Protein AF-A0A925W942-F1 (afdb_monomer)

Structure (mmCIF, N/CA/C/O backbone):
data_AF-A0A925W942-F1
#
_entry.id   AF-A0A925W942-F1
#
loop_
_atom_site.group_PDB
_atom_site.id
_atom_site.type_symbol
_atom_site.label_atom_id
_atom_site.label_alt_id
_atom_site.label_comp_id
_atom_site.label_asym_id
_atom_site.label_entity_id
_atom_site.label_seq_id
_atom_site.pdbx_PDB_ins_code
_atom_site.Cartn_x
_atom_site.Cartn_y
_atom_site.Cartn_z
_atom_site.occupancy
_atom_site.B_iso_or_equiv
_atom_site.auth_seq_id
_atom_site.auth_comp_id
_atom_site.auth_asym_id
_atom_site.auth_atom_id
_atom_site.pdbx_PDB_model_num
ATOM 1 N N . MET A 1 1 ? -7.029 -1.624 -5.001 1.00 60.72 1 MET A N 1
ATOM 2 C CA . MET A 1 1 ? -6.070 -1.244 -6.063 1.00 60.72 1 MET A CA 1
ATOM 3 C C . MET A 1 1 ? -6.303 -2.139 -7.277 1.00 60.72 1 MET A C 1
ATOM 5 O O . MET A 1 1 ? -5.519 -3.032 -7.543 1.00 60.72 1 MET A O 1
ATOM 9 N N . SER A 1 2 ? -7.440 -1.971 -7.959 1.00 70.56 2 SER A N 1
ATOM 10 C CA . SER A 1 2 ? -7.916 -2.921 -8.981 1.00 70.56 2 SER A CA 1
ATOM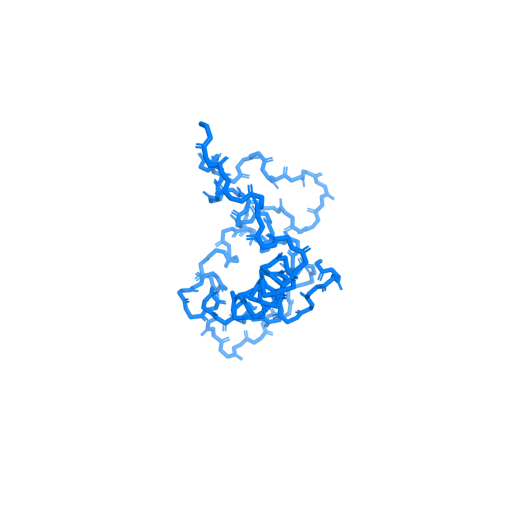 11 C C . SER A 1 2 ? -7.226 -2.786 -10.341 1.00 70.56 2 SER A C 1
ATOM 13 O O . SER A 1 2 ? -7.210 -3.743 -11.101 1.00 70.56 2 SER A O 1
ATOM 15 N N . TRP A 1 3 ? -6.649 -1.621 -10.649 1.00 81.69 3 TRP A N 1
ATOM 16 C CA . TRP A 1 3 ? -6.035 -1.343 -11.953 1.00 81.69 3 TRP A CA 1
ATOM 17 C C . TRP A 1 3 ? -4.583 -1.847 -12.080 1.00 81.69 3 TRP A C 1
ATOM 19 O O . TRP A 1 3 ? -4.084 -1.945 -13.195 1.00 81.69 3 TRP A O 1
ATOM 29 N N . GLN A 1 4 ? -3.918 -2.177 -10.962 1.00 86.81 4 GLN A N 1
ATOM 30 C CA . GLN A 1 4 ? -2.579 -2.794 -10.904 1.00 86.81 4 GLN A CA 1
ATOM 31 C C . GLN A 1 4 ? -2.527 -3.813 -9.753 1.00 86.81 4 GLN A C 1
ATOM 33 O O . GLN A 1 4 ? -2.122 -3.461 -8.642 1.00 86.81 4 GLN A O 1
ATOM 38 N N . PRO A 1 5 ? -2.972 -5.062 -9.970 1.00 87.62 5 PRO A N 1
ATOM 39 C CA . PRO A 1 5 ? -2.998 -6.084 -8.921 1.00 87.62 5 PRO A CA 1
ATOM 40 C C . PRO A 1 5 ? -1.591 -6.471 -8.439 1.00 87.62 5 PRO A C 1
ATOM 42 O O . PRO A 1 5 ? -1.400 -6.678 -7.241 1.00 87.62 5 PRO A O 1
ATOM 45 N N . GLU A 1 6 ? -0.603 -6.469 -9.341 1.00 91.12 6 GLU A N 1
ATOM 46 C CA . GLU A 1 6 ? 0.809 -6.764 -9.044 1.00 91.12 6 GLU A CA 1
ATOM 47 C C . GLU A 1 6 ? 1.395 -5.822 -7.984 1.00 91.12 6 GLU A C 1
ATOM 49 O O . GLU A 1 6 ? 2.161 -6.246 -7.122 1.00 91.12 6 GLU A O 1
ATOM 54 N N . PHE A 1 7 ? 0.971 -4.552 -7.982 1.00 91.50 7 PHE A N 1
ATOM 55 C CA . PHE A 1 7 ? 1.389 -3.587 -6.965 1.00 91.50 7 PHE A CA 1
ATOM 56 C C . PHE A 1 7 ? 0.984 -4.051 -5.561 1.00 91.50 7 PHE A C 1
ATOM 58 O O . PHE A 1 7 ? 1.791 -4.038 -4.639 1.00 91.50 7 PHE A O 1
ATOM 65 N N . ALA A 1 8 ? -0.271 -4.473 -5.388 1.00 89.12 8 ALA A N 1
ATOM 66 C CA . ALA A 1 8 ? -0.764 -4.913 -4.087 1.00 89.12 8 ALA A CA 1
ATOM 67 C C . ALA A 1 8 ? -0.186 -6.281 -3.685 1.00 89.12 8 ALA A C 1
ATOM 69 O O . ALA A 1 8 ? 0.052 -6.514 -2.501 1.00 89.12 8 ALA A O 1
ATOM 70 N N . ALA A 1 9 ? 0.055 -7.166 -4.657 1.00 90.56 9 ALA A N 1
ATOM 71 C CA . ALA A 1 9 ? 0.618 -8.496 -4.433 1.00 90.56 9 ALA A CA 1
ATOM 72 C C . ALA A 1 9 ? 2.083 -8.466 -3.960 1.00 90.56 9 ALA A C 1
ATOM 74 O O . ALA A 1 9 ? 2.507 -9.363 -3.233 1.00 90.56 9 ALA A O 1
ATOM 75 N N . ALA A 1 10 ? 2.838 -7.421 -4.313 1.00 93.94 10 ALA A N 1
ATOM 76 C CA . ALA A 1 10 ? 4.233 -7.247 -3.909 1.00 93.94 10 ALA A CA 1
ATOM 77 C C . ALA A 1 10 ? 4.434 -7.061 -2.390 1.00 93.94 10 ALA A C 1
ATOM 79 O O . ALA A 1 10 ? 5.533 -7.275 -1.876 1.00 93.94 10 ALA A O 1
ATOM 80 N N . PHE A 1 11 ? 3.389 -6.682 -1.648 1.00 92.50 11 PHE A N 1
ATOM 81 C CA . PHE A 1 11 ? 3.455 -6.514 -0.196 1.00 92.50 11 PHE A CA 1
ATOM 82 C C . PHE A 1 11 ? 3.260 -7.853 0.517 1.00 92.50 11 PHE A C 1
ATOM 84 O O . PHE A 1 11 ? 2.171 -8.193 0.982 1.00 92.50 11 PHE A O 1
ATOM 91 N N . THR A 1 12 ? 4.345 -8.615 0.616 1.00 92.00 12 THR A N 1
ATOM 92 C CA . THR A 1 12 ? 4.391 -9.909 1.308 1.00 92.00 12 THR A CA 1
ATOM 93 C C . THR A 1 12 ? 4.858 -9.758 2.761 1.00 92.00 12 THR A C 1
ATOM 95 O O . THR A 1 12 ? 5.710 -8.904 3.030 1.00 92.00 12 THR A O 1
ATOM 98 N N . PRO A 1 13 ? 4.375 -10.597 3.699 1.00 89.94 13 PRO A N 1
ATOM 99 C CA . PRO A 1 13 ? 4.829 -10.555 5.086 1.00 89.94 13 PRO A CA 1
ATOM 100 C C . PRO A 1 13 ? 6.322 -10.889 5.198 1.00 89.94 13 PRO A C 1
ATOM 102 O O . PRO A 1 13 ? 6.832 -11.759 4.496 1.00 89.94 13 PRO A O 1
ATOM 105 N N . ALA A 1 14 ? 7.020 -10.226 6.122 1.00 86.62 14 ALA A N 1
ATOM 106 C CA . ALA A 1 14 ? 8.439 -10.465 6.395 1.00 86.62 14 ALA A CA 1
ATOM 107 C C . ALA A 1 14 ? 8.723 -11.855 6.996 1.00 86.62 14 ALA A C 1
ATOM 109 O O . ALA A 1 14 ? 9.836 -12.362 6.881 1.00 86.62 14 ALA A O 1
ATOM 110 N N . SER A 1 15 ? 7.727 -12.476 7.634 1.00 81.19 15 SER A N 1
ATOM 111 C CA . SER A 1 15 ? 7.833 -13.838 8.160 1.00 81.19 15 SER A CA 1
ATOM 112 C C . SER A 1 15 ? 7.054 -14.820 7.289 1.00 81.19 15 SER A C 1
ATOM 114 O O . SER A 1 15 ? 5.959 -14.510 6.823 1.00 81.19 15 SER A O 1
ATOM 116 N N . SER A 1 16 ? 7.571 -16.042 7.147 1.00 65.00 16 SER A N 1
ATOM 117 C CA . SER A 1 16 ? 6.904 -17.130 6.415 1.00 65.00 16 SER A CA 1
ATOM 118 C C . SER A 1 16 ? 5.592 -17.594 7.065 1.00 65.00 16 SER A C 1
ATOM 120 O O . SER A 1 16 ? 4.882 -18.430 6.506 1.00 65.00 16 SER A O 1
ATOM 122 N N . ARG A 1 17 ? 5.247 -17.081 8.257 1.00 62.22 17 ARG A N 1
ATOM 123 C CA . ARG A 1 17 ? 3.960 -17.345 8.898 1.00 62.22 17 ARG A CA 1
ATOM 124 C C . ARG A 1 17 ? 2.918 -16.424 8.278 1.00 62.22 17 ARG A C 1
ATOM 126 O O . ARG A 1 17 ? 2.746 -15.280 8.689 1.00 62.22 17 ARG A O 1
ATOM 133 N N . GLN A 1 18 ? 2.209 -16.952 7.287 1.00 55.84 18 GLN A N 1
ATOM 134 C CA . GLN A 1 18 ? 1.142 -16.239 6.601 1.00 55.84 18 GLN A CA 1
ATOM 135 C C . GLN A 1 18 ? -0.049 -16.010 7.548 1.00 55.84 18 GLN A C 1
ATOM 137 O O . GLN A 1 18 ? -0.977 -16.813 7.616 1.00 55.84 18 GLN A O 1
ATOM 142 N N . ALA A 1 19 ? -0.055 -14.901 8.282 1.00 60.62 19 ALA A N 1
ATOM 143 C CA . ALA A 1 19 ? -1.291 -14.374 8.842 1.00 60.62 19 ALA A CA 1
ATOM 144 C C . ALA A 1 19 ? -2.033 -13.676 7.695 1.00 60.62 19 ALA A C 1
ATOM 146 O O . ALA A 1 19 ? -1.680 -12.557 7.319 1.00 60.62 19 ALA A O 1
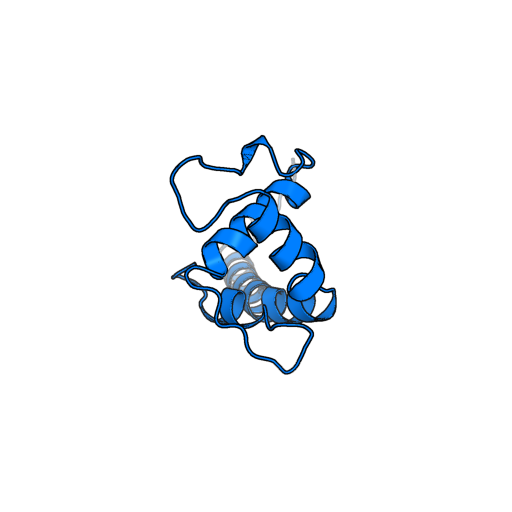ATOM 147 N N . ARG A 1 20 ? -3.009 -14.356 7.073 1.00 66.62 20 ARG A N 1
ATOM 148 C CA . ARG A 1 20 ? -3.868 -13.711 6.068 1.00 66.62 20 ARG A CA 1
ATOM 149 C C . ARG A 1 20 ? -4.616 -12.579 6.763 1.00 66.62 20 ARG A C 1
ATOM 151 O O . ARG A 1 20 ? -5.387 -12.810 7.687 1.00 66.62 20 ARG A O 1
ATOM 158 N N . LEU A 1 21 ? -4.309 -11.362 6.346 1.00 76.88 21 LEU A N 1
ATOM 159 C CA . LEU A 1 21 ? -4.862 -10.141 6.897 1.00 76.88 21 LEU A CA 1
ATOM 160 C C . LEU A 1 21 ? -5.902 -9.650 5.884 1.00 76.88 21 LEU A C 1
ATOM 162 O O . LEU A 1 21 ? -5.539 -9.120 4.833 1.00 76.88 21 LEU A O 1
ATOM 166 N N . ASP A 1 22 ? -7.182 -9.919 6.152 1.00 82.88 22 ASP A N 1
ATOM 167 C CA . ASP A 1 22 ? -8.295 -9.527 5.271 1.00 82.88 22 ASP A CA 1
ATOM 168 C C . ASP A 1 22 ? -8.229 -8.034 4.993 1.00 82.88 22 ASP A C 1
ATOM 170 O O . ASP A 1 22 ? -7.985 -7.291 5.927 1.00 82.88 22 ASP A O 1
ATOM 174 N N . ASP A 1 23 ? -8.439 -7.566 3.762 1.00 85.69 23 ASP A N 1
ATOM 175 C CA . ASP A 1 23 ? -8.278 -6.156 3.354 1.00 85.69 23 ASP A CA 1
ATOM 176 C C . ASP A 1 23 ? -6.847 -5.585 3.481 1.00 85.69 23 ASP A C 1
ATOM 178 O O . ASP A 1 23 ? -6.668 -4.380 3.683 1.00 85.69 23 ASP A O 1
ATOM 182 N N . LEU A 1 24 ? -5.801 -6.415 3.364 1.00 88.50 24 LEU A N 1
ATOM 183 C CA . LEU A 1 24 ? -4.395 -5.971 3.421 1.00 88.50 24 LEU A CA 1
ATOM 184 C C . LEU A 1 24 ? -4.117 -4.740 2.542 1.00 88.50 24 LEU A C 1
ATOM 186 O O . LEU A 1 24 ? -3.497 -3.783 3.002 1.00 88.50 24 LEU A O 1
ATOM 190 N N . ALA A 1 25 ? -4.627 -4.726 1.307 1.00 89.31 25 ALA A N 1
ATOM 191 C CA . ALA A 1 25 ? -4.423 -3.622 0.369 1.00 89.31 25 ALA A CA 1
ATOM 192 C C . ALA A 1 25 ? -4.956 -2.272 0.893 1.00 89.31 25 ALA A C 1
ATOM 194 O O . ALA A 1 25 ? -4.380 -1.229 0.589 1.00 89.31 25 ALA A O 1
ATOM 195 N N . VAL A 1 26 ? -6.025 -2.276 1.700 1.00 90.25 26 VAL A N 1
ATOM 196 C CA . VAL A 1 26 ? -6.577 -1.059 2.319 1.00 90.25 26 VAL A CA 1
ATOM 197 C C . VAL A 1 26 ? -5.625 -0.534 3.392 1.00 90.25 26 VAL A C 1
ATOM 199 O O . VAL A 1 26 ? -5.329 0.657 3.428 1.00 90.25 26 VAL A O 1
ATOM 202 N N . SER A 1 27 ? -5.090 -1.420 4.233 1.00 91.69 27 SER A N 1
ATOM 203 C CA . SER A 1 27 ? -4.132 -1.046 5.280 1.00 91.69 27 SER A CA 1
ATOM 204 C C . SER A 1 27 ? -2.787 -0.592 4.713 1.00 91.69 27 SER A C 1
ATOM 206 O O . SER A 1 27 ? -2.216 0.372 5.214 1.00 91.69 27 SER A O 1
ATOM 208 N N . VAL A 1 28 ? -2.305 -1.244 3.649 1.00 92.75 28 VAL A N 1
ATOM 209 C CA . VAL A 1 28 ? -1.109 -0.823 2.900 1.00 92.75 28 VAL A CA 1
ATOM 210 C C . VAL A 1 28 ? -1.324 0.567 2.307 1.00 92.75 28 VAL A C 1
ATOM 212 O O . VAL A 1 28 ? -0.494 1.452 2.498 1.00 92.75 28 VAL A O 1
ATOM 215 N N . GLY A 1 29 ? -2.467 0.796 1.652 1.00 92.00 29 GLY A N 1
ATOM 216 C CA . GLY A 1 29 ? -2.822 2.108 1.114 1.00 92.00 29 GLY A CA 1
ATOM 217 C C . GLY A 1 29 ? -2.861 3.196 2.190 1.00 92.00 29 GLY A C 1
ATOM 218 O O . GLY A 1 29 ? -2.305 4.275 1.988 1.00 92.00 29 GLY A O 1
ATOM 219 N N . ALA A 1 30 ? -3.460 2.909 3.349 1.00 93.12 30 ALA A N 1
ATOM 220 C CA . ALA A 1 30 ? -3.509 3.836 4.479 1.00 93.12 30 ALA A CA 1
ATOM 221 C C . ALA A 1 30 ? -2.107 4.183 5.010 1.00 93.12 30 ALA A C 1
ATOM 223 O O . ALA A 1 30 ? -1.805 5.359 5.212 1.00 93.12 30 ALA A O 1
ATOM 224 N N . ALA A 1 31 ? -1.236 3.182 5.179 1.00 93.94 31 ALA A N 1
ATOM 225 C CA . ALA A 1 31 ? 0.138 3.380 5.636 1.00 93.94 31 ALA A CA 1
ATOM 226 C C . ALA A 1 31 ? 0.958 4.223 4.641 1.00 93.94 31 ALA A C 1
ATOM 228 O O . ALA A 1 31 ? 1.540 5.237 5.023 1.00 93.94 31 ALA A O 1
ATOM 229 N N . ILE A 1 32 ? 0.933 3.871 3.349 1.00 93.88 32 ILE A N 1
ATOM 230 C CA . ILE A 1 32 ? 1.636 4.624 2.297 1.00 93.88 32 ILE A CA 1
ATOM 231 C C . ILE A 1 32 ? 1.105 6.061 2.204 1.00 93.88 32 ILE A C 1
ATOM 233 O O . ILE A 1 32 ? 1.890 6.995 2.067 1.00 93.88 32 ILE A O 1
ATOM 237 N N . THR A 1 33 ? -0.211 6.262 2.323 1.00 93.81 33 THR A N 1
ATOM 238 C CA . THR A 1 33 ? -0.820 7.604 2.300 1.00 93.81 33 THR A CA 1
ATOM 239 C C . THR A 1 33 ? -0.337 8.455 3.470 1.00 93.81 33 THR A C 1
ATOM 241 O O . THR A 1 33 ? 0.012 9.620 3.276 1.00 93.81 33 THR A O 1
ATOM 244 N N . ALA A 1 34 ? -0.286 7.880 4.674 1.00 94.69 34 ALA A N 1
ATOM 245 C CA . ALA A 1 34 ? 0.213 8.568 5.858 1.00 94.69 34 ALA A CA 1
ATOM 246 C C . ALA A 1 34 ? 1.680 8.992 5.704 1.00 94.69 34 ALA A C 1
ATOM 248 O O . ALA A 1 34 ? 2.012 10.143 5.999 1.00 94.69 34 ALA A O 1
ATOM 249 N N . HIS A 1 35 ? 2.527 8.093 5.193 1.00 93.12 35 HIS A N 1
ATOM 250 C CA . HIS A 1 35 ? 3.945 8.361 4.933 1.00 93.12 35 HIS A CA 1
ATOM 251 C C . HIS A 1 35 ? 4.142 9.421 3.856 1.00 93.12 35 HIS A C 1
ATOM 253 O O . HIS A 1 35 ? 4.827 10.411 4.085 1.00 93.12 35 HIS A O 1
ATOM 259 N N . ALA A 1 36 ? 3.476 9.277 2.709 1.00 93.12 36 ALA A N 1
ATOM 260 C CA . ALA A 1 36 ? 3.593 10.214 1.594 1.00 93.12 36 ALA A CA 1
ATOM 261 C C . ALA A 1 36 ? 3.120 11.634 1.949 1.00 93.12 36 ALA A C 1
ATOM 263 O O . ALA A 1 36 ? 3.568 12.610 1.350 1.00 93.12 36 ALA A O 1
ATOM 264 N N . ARG A 1 37 ? 2.196 11.760 2.911 1.00 94.50 37 ARG A N 1
ATOM 265 C CA . ARG A 1 37 ? 1.652 13.047 3.361 1.00 94.50 37 ARG A CA 1
ATOM 266 C C . ARG A 1 37 ? 2.307 13.589 4.633 1.00 94.50 37 ARG A C 1
ATOM 268 O O . ARG A 1 37 ? 2.034 14.734 4.971 1.00 94.50 37 ARG A O 1
ATOM 275 N N . ASN A 1 38 ? 3.172 12.829 5.308 1.00 94.94 38 ASN A N 1
ATOM 276 C CA . ASN A 1 38 ? 3.805 13.201 6.583 1.00 94.94 38 ASN A CA 1
ATOM 277 C C . ASN A 1 38 ? 2.805 13.546 7.706 1.00 94.94 38 ASN A C 1
ATOM 279 O O . ASN A 1 38 ? 3.050 14.431 8.521 1.00 94.94 38 ASN A O 1
ATOM 283 N N . VAL A 1 39 ? 1.659 12.862 7.752 1.00 93.00 39 VAL A N 1
ATOM 284 C CA . VAL A 1 39 ? 0.551 13.199 8.673 1.00 93.00 39 VAL A CA 1
ATOM 285 C C . VAL A 1 39 ? 0.402 12.237 9.860 1.00 93.00 39 VAL A C 1
ATOM 287 O O . VAL A 1 39 ? -0.481 12.408 10.702 1.00 93.00 39 VAL A O 1
ATOM 290 N N . GLY A 1 40 ? 1.246 11.205 9.934 1.00 92.19 40 GLY A N 1
ATOM 291 C CA . GLY A 1 40 ? 1.079 10.100 10.881 1.00 92.19 40 GLY A CA 1
ATOM 292 C C . GLY A 1 40 ? -0.191 9.276 10.612 1.00 92.19 40 GLY A C 1
ATOM 293 O O . GLY A 1 40 ? -0.870 9.458 9.605 1.00 92.19 40 GLY A O 1
ATOM 294 N N . PHE A 1 41 ? -0.526 8.337 11.505 1.00 92.25 41 PHE A N 1
ATOM 295 C CA . PHE A 1 41 ? -1.651 7.412 11.273 1.00 92.25 41 PHE A CA 1
ATOM 296 C C . PHE A 1 41 ? -3.016 7.934 11.730 1.00 92.25 41 PHE A C 1
ATOM 298 O O . PHE A 1 41 ? -4.033 7.454 11.244 1.00 92.25 41 PHE A O 1
ATOM 305 N N . THR A 1 42 ? -3.067 8.9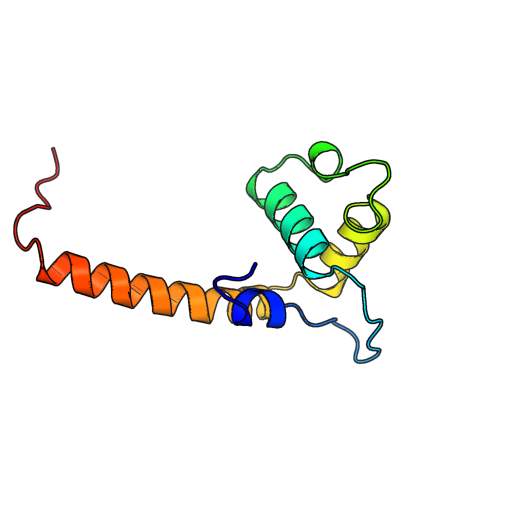27 12.623 1.00 92.50 42 THR A N 1
ATOM 306 C CA . THR A 1 42 ? -4.327 9.498 13.135 1.00 92.50 42 THR A CA 1
ATOM 307 C C . THR A 1 42 ? -5.344 9.859 12.039 1.00 92.50 42 THR A C 1
ATOM 309 O O . THR A 1 42 ? -6.489 9.430 12.156 1.00 92.50 42 THR A O 1
ATOM 312 N N . PRO A 1 43 ? -4.975 10.573 10.958 1.00 90.12 43 PRO A N 1
ATO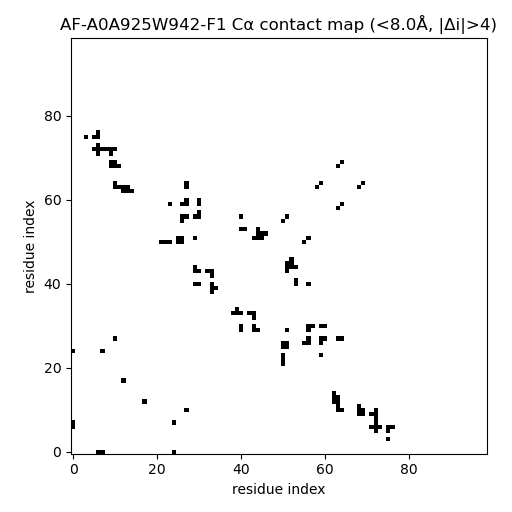M 313 C CA . PRO A 1 43 ? -5.944 11.011 9.950 1.00 90.12 43 PRO A CA 1
ATOM 314 C C . PRO A 1 43 ? -6.341 9.937 8.930 1.00 90.12 43 PRO A C 1
ATOM 316 O O . PRO A 1 43 ? -7.261 10.163 8.152 1.00 90.12 43 PRO A O 1
ATOM 319 N N . VAL A 1 44 ? -5.667 8.783 8.905 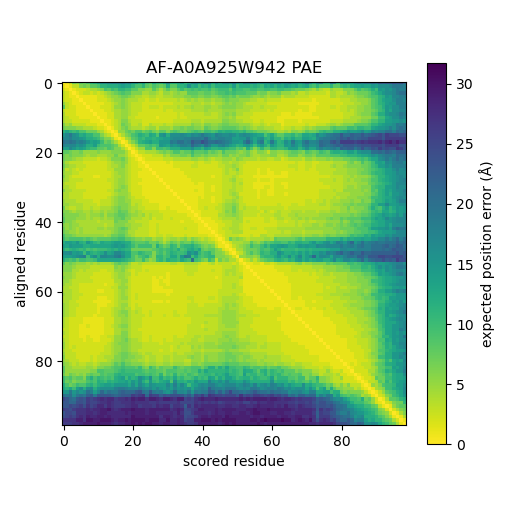1.00 90.00 44 VAL A N 1
ATOM 320 C CA . VAL A 1 44 ? -5.999 7.665 7.999 1.00 90.00 44 VAL A CA 1
ATOM 321 C C . VAL A 1 44 ? -6.758 6.541 8.709 1.00 90.00 44 VAL A C 1
ATOM 323 O O . VAL A 1 44 ? -7.094 5.538 8.084 1.00 90.00 44 VAL A O 1
ATOM 326 N N . ILE A 1 45 ? -7.029 6.694 10.008 1.00 90.75 45 ILE A N 1
ATOM 327 C CA . ILE A 1 45 ? -7.833 5.752 10.786 1.00 90.75 45 ILE A CA 1
ATOM 328 C C . ILE A 1 45 ? -9.316 6.043 10.567 1.00 90.75 45 ILE A C 1
ATOM 330 O O . ILE A 1 45 ? -9.762 7.181 10.688 1.00 90.75 45 ILE A O 1
ATOM 334 N N . THR A 1 46 ? -10.099 4.996 10.314 1.00 82.94 46 THR A N 1
ATOM 335 C CA . THR A 1 46 ? -11.562 5.092 10.223 1.00 82.94 46 THR A CA 1
ATOM 336 C C . THR A 1 46 ? -12.201 4.270 11.342 1.00 82.94 46 THR A C 1
ATOM 338 O O . THR A 1 46 ? -12.133 3.037 11.304 1.00 82.94 46 THR A O 1
ATOM 341 N N . PRO A 1 47 ? -12.818 4.917 12.348 1.00 74.81 47 PRO A N 1
ATOM 342 C CA . PRO A 1 47 ? -13.560 4.216 13.390 1.00 74.81 47 PRO A CA 1
ATOM 343 C C . PRO A 1 47 ? -14.667 3.340 12.786 1.00 74.81 47 PRO A C 1
ATOM 345 O O . PRO A 1 47 ? -15.371 3.768 11.877 1.00 74.81 47 PRO A O 1
ATOM 348 N N . GLY A 1 48 ? -14.820 2.113 13.286 1.00 72.12 48 GLY A N 1
ATOM 349 C CA . GLY A 1 48 ? -15.862 1.183 12.830 1.00 72.12 48 GLY A CA 1
ATOM 350 C C . GLY A 1 48 ? -15.518 0.350 11.587 1.00 72.12 48 GLY A C 1
ATOM 351 O O . GLY A 1 48 ? -16.273 -0.561 11.262 1.00 72.12 48 GLY A O 1
ATOM 352 N N . LEU A 1 49 ? -14.374 0.586 10.930 1.00 75.19 49 LEU A N 1
ATOM 353 C CA . LEU A 1 49 ? -13.857 -0.292 9.874 1.00 75.19 49 LEU A CA 1
ATOM 354 C C . LEU A 1 49 ? -12.748 -1.204 10.415 1.00 75.19 49 LEU A C 1
ATOM 356 O O . LEU A 1 49 ? -11.839 -0.757 11.114 1.00 75.19 49 LEU A O 1
ATOM 360 N N . ALA A 1 50 ? -12.783 -2.487 10.042 1.00 66.38 50 ALA A N 1
ATOM 361 C CA . ALA A 1 50 ? -11.792 -3.473 10.483 1.00 66.38 50 ALA A CA 1
ATOM 362 C C . ALA A 1 50 ? -10.380 -3.213 9.919 1.00 66.38 50 ALA A C 1
ATOM 364 O O . ALA A 1 50 ? -9.386 -3.671 10.491 1.00 66.38 50 ALA A O 1
ATOM 365 N N . ALA A 1 51 ? -10.278 -2.493 8.795 1.00 67.38 51 ALA A N 1
ATOM 366 C CA . ALA A 1 51 ? -9.050 -2.416 8.014 1.00 67.38 51 ALA A CA 1
ATOM 367 C C . ALA A 1 51 ? -8.064 -1.290 8.383 1.00 67.38 51 ALA A C 1
ATOM 369 O O . ALA A 1 51 ? -6.862 -1.564 8.464 1.00 67.38 51 ALA A O 1
ATOM 370 N N . PRO A 1 52 ? -8.493 -0.046 8.653 1.00 78.19 52 PRO A N 1
ATOM 371 C CA . PRO A 1 52 ? -7.575 1.027 9.008 1.00 78.19 52 PRO A CA 1
ATOM 372 C C . PRO A 1 52 ? -7.651 1.350 10.507 1.00 78.19 52 PRO A C 1
ATOM 374 O O . PRO A 1 52 ? -7.961 2.470 10.901 1.00 78.19 52 PRO A O 1
ATOM 377 N N . THR A 1 53 ? -7.372 0.376 11.377 1.00 88.31 53 THR A N 1
ATOM 378 C CA . THR A 1 53 ? -7.134 0.668 12.802 1.00 88.31 53 THR A CA 1
ATOM 379 C C . THR A 1 53 ? -5.665 1.023 13.026 1.00 88.31 53 THR A C 1
ATOM 381 O O . THR A 1 53 ? -4.788 0.541 12.307 1.00 88.31 53 THR A O 1
ATOM 384 N N . ARG A 1 54 ? -5.359 1.819 14.062 1.00 89.69 54 ARG A N 1
ATOM 385 C CA . ARG A 1 54 ? -3.971 2.209 14.385 1.00 89.69 54 ARG A CA 1
ATOM 386 C C . ARG A 1 54 ? -3.042 1.002 14.513 1.00 89.69 54 ARG A C 1
ATOM 388 O O . ARG A 1 54 ? -1.950 0.998 13.954 1.00 89.69 54 ARG A O 1
ATOM 395 N N . HIS A 1 55 ? -3.491 -0.014 15.250 1.00 89.94 55 HIS A N 1
ATOM 396 C CA . HIS A 1 55 ? -2.737 -1.245 15.473 1.00 89.94 55 HIS A CA 1
ATOM 397 C C . HIS A 1 55 ? -2.421 -1.945 14.150 1.00 89.94 55 HIS A C 1
ATOM 399 O O . HIS A 1 55 ? -1.289 -2.342 13.894 1.00 89.94 55 HIS A O 1
ATOM 405 N N . ARG A 1 56 ? -3.424 -2.051 13.279 1.00 90.12 56 ARG A N 1
ATOM 406 C CA . ARG A 1 56 ? -3.297 -2.754 12.011 1.00 90.12 56 ARG A CA 1
ATOM 407 C C . ARG A 1 56 ? -2.388 -2.025 11.021 1.00 90.12 56 ARG A C 1
ATOM 409 O O . ARG A 1 56 ? -1.569 -2.675 10.382 1.00 90.12 56 ARG A O 1
ATOM 416 N N . ILE A 1 57 ? -2.478 -0.697 10.943 1.00 92.44 57 ILE A N 1
ATOM 417 C CA . ILE A 1 57 ? -1.575 0.120 10.119 1.00 92.44 57 ILE A CA 1
ATOM 418 C C . ILE A 1 57 ? -0.133 -0.016 10.628 1.00 92.44 57 ILE A C 1
ATOM 420 O O . ILE A 1 57 ? 0.758 -0.288 9.834 1.00 92.44 57 ILE A O 1
ATOM 424 N N . SER A 1 58 ? 0.086 0.061 11.946 1.00 92.44 58 SER A N 1
ATOM 425 C CA . SER A 1 58 ? 1.414 -0.136 12.548 1.00 92.44 58 SER A CA 1
ATOM 426 C C . SER A 1 58 ? 1.984 -1.531 12.274 1.00 92.44 58 SER A C 1
ATOM 428 O O . SER A 1 58 ? 3.173 -1.670 12.010 1.00 92.44 58 SER A O 1
ATOM 430 N N . HIS A 1 59 ? 1.148 -2.571 12.321 1.00 91.56 59 HIS A N 1
ATOM 431 C CA . HIS A 1 59 ? 1.570 -3.932 12.000 1.00 91.56 59 HIS A CA 1
ATOM 432 C C . HIS A 1 59 ? 1.970 -4.071 10.525 1.00 91.56 59 HIS A C 1
ATOM 434 O O . HIS A 1 59 ? 2.980 -4.703 10.221 1.00 91.56 59 HIS A O 1
ATOM 440 N N . VAL A 1 60 ? 1.193 -3.482 9.608 1.00 92.62 60 VAL A N 1
ATOM 441 C CA . VAL A 1 60 ? 1.503 -3.479 8.170 1.00 92.62 60 VAL A CA 1
ATOM 442 C C . VAL A 1 60 ? 2.794 -2.721 7.885 1.00 92.62 60 VAL A C 1
ATOM 444 O O . VAL A 1 60 ? 3.650 -3.233 7.170 1.00 92.62 60 VAL A O 1
ATOM 447 N N . ASP A 1 61 ? 2.964 -1.555 8.497 1.00 93.88 61 ASP A N 1
ATOM 448 C CA . ASP A 1 61 ? 4.171 -0.746 8.373 1.00 93.88 6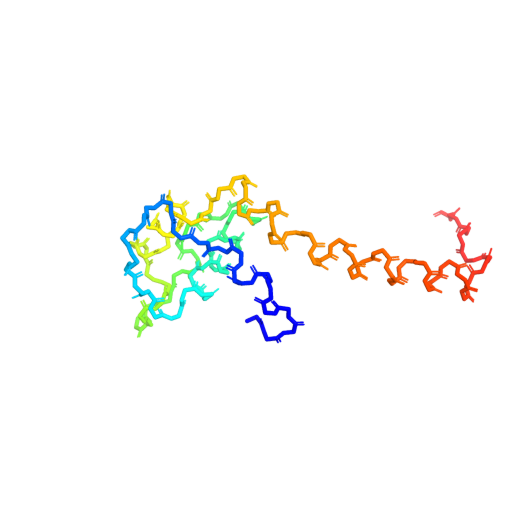1 ASP A CA 1
ATOM 449 C C . ASP A 1 61 ? 5.433 -1.531 8.759 1.00 93.88 61 ASP A C 1
ATOM 451 O O . ASP A 1 61 ? 6.391 -1.593 8.000 1.00 93.88 61 ASP A O 1
ATOM 455 N N . GLN A 1 62 ? 5.390 -2.243 9.886 1.00 92.62 62 GLN A N 1
ATOM 456 C CA . GLN A 1 62 ? 6.542 -2.990 10.399 1.00 92.62 62 GLN A CA 1
ATOM 457 C C . GLN A 1 62 ? 6.823 -4.302 9.651 1.00 92.62 62 GLN A C 1
ATOM 459 O O . GLN A 1 62 ? 7.973 -4.729 9.583 1.00 92.62 62 GLN A O 1
ATOM 464 N N . ASN A 1 63 ? 5.791 -4.978 9.130 1.00 92.94 63 ASN A N 1
ATOM 465 C CA . ASN A 1 63 ? 5.924 -6.355 8.631 1.00 92.94 63 ASN A CA 1
ATOM 466 C C . ASN A 1 63 ? 5.779 -6.499 7.112 1.00 92.94 63 ASN A C 1
ATOM 468 O O . ASN A 1 63 ? 6.113 -7.558 6.583 1.00 92.94 63 ASN A O 1
ATOM 472 N N . TYR A 1 64 ? 5.270 -5.481 6.416 1.00 93.31 64 TYR A N 1
ATOM 473 C CA . TYR A 1 64 ? 4.971 -5.544 4.980 1.00 93.31 64 TYR A CA 1
ATOM 474 C C . TYR A 1 64 ? 5.638 -4.417 4.180 1.00 93.31 64 TYR A C 1
ATOM 476 O O . TYR A 1 64 ? 5.992 -4.640 3.020 1.00 93.31 64 TYR A O 1
ATOM 484 N N . LEU A 1 65 ? 5.832 -3.225 4.761 1.00 94.19 65 LEU A N 1
ATOM 485 C CA . LEU A 1 65 ? 6.476 -2.092 4.085 1.00 94.19 65 LEU A CA 1
ATOM 486 C C . LEU A 1 65 ? 7.993 -2.139 4.279 1.00 94.19 65 LEU A C 1
ATOM 488 O O . LEU A 1 65 ? 8.522 -1.801 5.331 1.00 94.19 65 LEU A O 1
ATOM 492 N N . ARG A 1 66 ? 8.703 -2.579 3.242 1.00 94.69 66 ARG A N 1
ATOM 493 C CA . ARG A 1 66 ? 10.152 -2.791 3.244 1.00 94.69 66 ARG A CA 1
ATOM 494 C C . ARG A 1 66 ? 10.746 -2.328 1.914 1.00 94.69 66 ARG A C 1
ATOM 496 O O . ARG A 1 66 ? 10.034 -2.357 0.910 1.00 94.69 66 ARG A O 1
ATOM 503 N N . PRO A 1 67 ? 12.025 -1.922 1.860 1.00 95.31 67 PRO A N 1
ATOM 504 C CA . PRO A 1 67 ? 12.663 -1.480 0.616 1.00 95.31 67 PRO A CA 1
ATOM 505 C C . PRO A 1 67 ? 12.443 -2.430 -0.574 1.00 95.31 67 PRO A C 1
ATOM 507 O O . PRO A 1 67 ? 12.134 -1.997 -1.679 1.00 95.31 67 PRO A O 1
ATOM 510 N N . GLU A 1 68 ? 12.529 -3.731 -0.334 1.00 95.50 68 GLU A N 1
ATOM 511 C CA . GLU A 1 68 ? 12.348 -4.796 -1.312 1.00 95.50 68 GLU A CA 1
ATOM 512 C C . GLU A 1 68 ? 10.892 -4.965 -1.771 1.00 95.50 68 GLU A C 1
ATOM 514 O O . GLU A 1 68 ? 10.661 -5.199 -2.957 1.00 95.50 68 GLU A O 1
ATOM 519 N N . THR A 1 69 ? 9.902 -4.783 -0.888 1.00 95.06 69 THR A N 1
ATOM 520 C CA . THR A 1 69 ? 8.484 -4.809 -1.291 1.00 95.06 69 THR A CA 1
ATOM 521 C C . THR A 1 69 ? 8.111 -3.538 -2.046 1.00 95.06 69 THR A C 1
ATOM 523 O O . THR A 1 69 ? 7.388 -3.617 -3.034 1.00 95.06 69 THR A O 1
ATOM 526 N N . TYR A 1 70 ? 8.681 -2.382 -1.681 1.00 95.19 70 TYR A N 1
ATOM 527 C CA . TYR A 1 70 ? 8.564 -1.150 -2.466 1.00 95.19 70 TYR A CA 1
ATOM 528 C C . TYR A 1 70 ? 9.196 -1.278 -3.853 1.00 95.19 70 TYR A C 1
ATOM 530 O O . TYR A 1 70 ? 8.592 -0.859 -4.837 1.00 95.19 70 TYR A O 1
ATOM 538 N N . ALA A 1 71 ? 10.390 -1.867 -3.953 1.00 96.38 71 ALA A N 1
ATOM 539 C CA . ALA A 1 71 ? 11.053 -2.090 -5.234 1.00 96.38 71 ALA A CA 1
ATOM 540 C C . ALA A 1 71 ? 10.209 -2.992 -6.150 1.00 96.38 71 ALA A C 1
ATOM 542 O O . ALA A 1 71 ? 9.970 -2.642 -7.307 1.00 96.38 71 ALA A O 1
ATOM 543 N N . ALA A 1 72 ? 9.696 -4.104 -5.613 1.00 96.38 72 ALA A N 1
ATOM 544 C CA . ALA A 1 72 ? 8.811 -5.008 -6.341 1.00 96.38 72 ALA A CA 1
ATOM 545 C C . ALA A 1 72 ?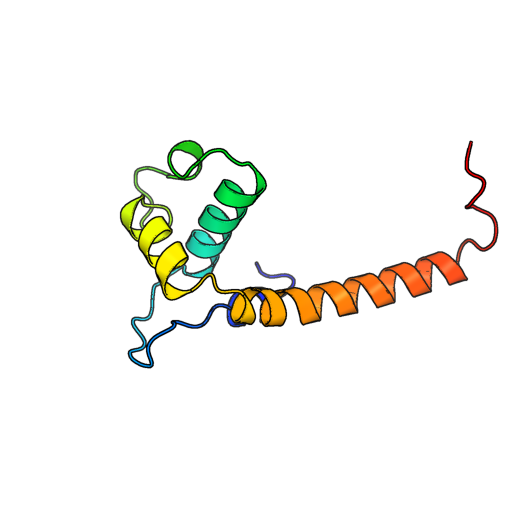 7.487 -4.334 -6.744 1.00 96.38 72 ALA A C 1
ATOM 547 O O . ALA A 1 72 ? 7.058 -4.469 -7.888 1.00 96.38 72 ALA A O 1
ATOM 548 N N . ALA A 1 73 ? 6.871 -3.557 -5.848 1.00 95.19 73 ALA A N 1
ATOM 549 C CA . ALA A 1 73 ? 5.625 -2.842 -6.123 1.00 95.19 73 ALA A CA 1
ATOM 550 C C . ALA A 1 73 ? 5.799 -1.747 -7.190 1.00 95.19 73 ALA A C 1
ATOM 552 O O . ALA A 1 73 ? 4.915 -1.537 -8.021 1.00 95.19 73 ALA A O 1
ATOM 553 N N . ASN A 1 74 ? 6.944 -1.059 -7.202 1.00 95.12 74 ASN A N 1
ATOM 554 C CA . ASN A 1 74 ? 7.223 0.017 -8.152 1.00 95.12 74 ASN A CA 1
ATOM 555 C C . ASN A 1 74 ? 7.556 -0.492 -9.559 1.00 95.12 74 ASN A C 1
ATOM 557 O O . ASN A 1 74 ? 7.299 0.227 -10.523 1.00 95.12 74 ASN A O 1
ATOM 561 N N . ALA A 1 75 ? 8.085 -1.709 -9.707 1.00 96.25 75 ALA A N 1
ATOM 562 C CA . ALA A 1 75 ? 8.449 -2.276 -11.007 1.00 96.25 75 ALA A CA 1
ATOM 563 C C . ALA A 1 75 ? 7.314 -2.209 -12.060 1.00 96.25 75 ALA A C 1
ATOM 565 O O . ALA A 1 75 ? 7.532 -1.590 -13.106 1.00 96.25 75 ALA A O 1
ATOM 566 N N . PRO A 1 76 ? 6.092 -2.733 -11.813 1.00 93.56 76 PRO A N 1
ATOM 567 C CA . PRO A 1 76 ? 4.998 -2.640 -12.785 1.00 93.56 76 PRO A CA 1
ATOM 568 C C . PRO A 1 76 ? 4.564 -1.192 -13.065 1.00 93.56 76 PRO A C 1
ATOM 570 O O . PRO A 1 76 ? 4.197 -0.867 -14.196 1.00 93.56 76 PRO A O 1
ATOM 573 N N . LEU A 1 77 ? 4.643 -0.299 -12.070 1.00 92.44 77 LEU A N 1
ATOM 574 C CA . LEU A 1 77 ? 4.306 1.118 -12.239 1.00 92.44 77 LEU A CA 1
ATOM 575 C C . LEU A 1 77 ? 5.304 1.834 -13.156 1.00 92.44 77 LEU A C 1
ATOM 577 O O . LEU A 1 77 ? 4.898 2.565 -14.059 1.00 92.44 77 LEU A O 1
ATOM 581 N N . ILE A 1 78 ? 6.601 1.587 -12.962 1.00 94.94 78 ILE A N 1
ATOM 582 C CA . ILE A 1 78 ? 7.681 2.150 -13.779 1.00 94.94 78 ILE A CA 1
ATOM 583 C C . ILE A 1 78 ? 7.553 1.669 -15.226 1.00 94.94 78 ILE A C 1
ATOM 585 O O . ILE A 1 78 ? 7.643 2.476 -16.152 1.00 94.94 78 ILE A O 1
ATOM 589 N N . THR A 1 79 ? 7.286 0.377 -15.439 1.00 93.12 79 THR A N 1
ATOM 590 C CA . THR A 1 79 ? 7.051 -0.172 -16.781 1.00 93.12 79 THR A CA 1
ATOM 591 C C . THR A 1 79 ? 5.861 0.503 -17.460 1.00 93.12 79 THR A C 1
ATOM 593 O O . THR A 1 79 ? 5.974 0.936 -18.608 1.00 93.12 79 THR A O 1
ATOM 596 N N . ALA A 1 80 ? 4.735 0.652 -16.757 1.00 89.69 80 ALA A N 1
ATOM 597 C CA . ALA A 1 80 ? 3.558 1.326 -17.298 1.00 89.69 80 ALA A CA 1
ATOM 598 C C . ALA A 1 80 ? 3.844 2.800 -17.646 1.00 89.69 80 ALA A C 1
ATOM 600 O O . ALA A 1 80 ? 3.439 3.283 -18.707 1.00 89.69 80 ALA A O 1
ATOM 601 N N . GLN A 1 81 ? 4.589 3.506 -16.791 1.00 91.50 81 GLN A N 1
ATOM 602 C CA . GLN A 1 81 ? 4.992 4.890 -17.029 1.00 91.50 81 GLN A CA 1
ATOM 603 C C . GLN A 1 81 ? 5.915 5.019 -18.247 1.00 91.50 81 GLN A C 1
ATOM 605 O O . GLN A 1 81 ? 5.698 5.902 -19.076 1.00 91.50 81 GLN A O 1
ATOM 610 N N . ALA A 1 82 ? 6.900 4.130 -18.398 1.00 92.19 82 ALA A N 1
ATOM 611 C CA . ALA A 1 82 ? 7.818 4.136 -19.536 1.00 92.19 82 ALA A CA 1
ATOM 612 C C . ALA A 1 82 ? 7.080 3.975 -20.877 1.00 92.19 82 ALA A C 1
ATOM 614 O O . ALA A 1 82 ? 7.400 4.666 -21.843 1.00 92.19 82 ALA A O 1
ATOM 615 N N . VAL A 1 83 ? 6.050 3.122 -20.924 1.00 88.44 83 VAL A N 1
ATOM 616 C CA . VAL A 1 83 ? 5.194 2.952 -22.112 1.00 88.44 83 VAL A CA 1
ATOM 617 C C . VAL A 1 83 ? 4.364 4.204 -22.400 1.00 88.44 83 VAL A C 1
ATOM 619 O O . VAL A 1 83 ? 4.197 4.584 -23.555 1.00 88.44 83 VAL A O 1
ATOM 622 N N . SER A 1 84 ? 3.825 4.859 -21.371 1.00 85.94 84 SER A N 1
ATOM 623 C CA . SER A 1 84 ? 3.070 6.104 -21.553 1.00 85.94 84 SER A CA 1
ATOM 624 C C . SER A 1 84 ? 3.960 7.227 -22.094 1.00 85.94 84 SER A C 1
ATOM 626 O O . SER A 1 84 ? 3.613 7.894 -23.067 1.00 85.94 84 SER A O 1
ATOM 628 N N . LEU A 1 85 ? 5.152 7.387 -21.514 1.00 85.69 85 LEU A N 1
ATOM 629 C CA . LEU A 1 85 ? 6.115 8.402 -21.936 1.00 85.69 85 LEU A CA 1
ATOM 630 C C . LEU A 1 85 ? 6.620 8.158 -23.358 1.00 85.69 85 LEU A C 1
ATOM 632 O O . LEU A 1 85 ? 6.689 9.103 -24.138 1.00 85.69 85 LEU A O 1
ATOM 636 N N . SER A 1 86 ? 6.917 6.910 -23.731 1.00 85.56 86 SER A N 1
ATOM 637 C CA . SER A 1 86 ? 7.330 6.603 -25.104 1.00 85.56 86 SER A CA 1
ATOM 638 C C . SER A 1 86 ? 6.226 6.910 -26.120 1.00 85.56 86 SER A C 1
ATOM 640 O O . SER A 1 86 ? 6.520 7.407 -27.203 1.00 85.56 86 SER A O 1
ATOM 642 N N . ARG A 1 87 ? 4.951 6.709 -25.762 1.00 78.56 87 ARG A N 1
ATOM 643 C CA . ARG A 1 87 ? 3.806 7.100 -26.602 1.00 78.56 87 ARG A CA 1
ATOM 644 C C . ARG A 1 87 ? 3.679 8.615 -26.760 1.00 78.56 87 ARG A C 1
ATOM 646 O O . ARG A 1 87 ? 3.462 9.077 -27.874 1.00 78.56 87 ARG A O 1
ATOM 653 N N . LEU A 1 88 ? 3.840 9.376 -25.677 1.00 75.12 88 LEU A N 1
ATOM 654 C CA . LEU A 1 88 ? 3.767 10.842 -25.707 1.00 75.12 88 LEU A CA 1
ATOM 655 C C . LEU A 1 88 ? 4.906 11.462 -26.528 1.00 75.12 88 LEU A C 1
ATOM 657 O O . LEU A 1 88 ? 4.671 12.370 -27.319 1.00 75.12 88 LEU A O 1
ATOM 661 N N . VAL A 1 89 ? 6.126 10.932 -26.396 1.00 70.31 89 VAL A N 1
ATOM 662 C CA . VAL A 1 89 ? 7.290 11.383 -27.180 1.00 70.31 89 VAL A CA 1
ATOM 663 C C . VAL A 1 89 ? 7.095 11.135 -28.680 1.00 70.31 89 VAL A C 1
ATOM 665 O O . VAL A 1 89 ? 7.560 11.924 -29.497 1.00 70.31 89 VAL A O 1
ATOM 668 N N . VAL A 1 90 ? 6.387 10.066 -29.057 1.00 65.69 90 VAL A N 1
ATOM 669 C CA . VAL A 1 90 ? 6.101 9.750 -30.465 1.00 65.69 90 VAL A CA 1
ATOM 670 C C . VAL A 1 90 ? 4.921 10.563 -31.021 1.00 65.69 90 VAL A C 1
ATOM 672 O O . VAL A 1 90 ? 4.909 10.830 -32.221 1.00 65.69 90 VAL A O 1
ATOM 675 N N . SER A 1 91 ? 3.948 10.988 -30.199 1.00 60.06 91 SER A N 1
ATOM 676 C CA . SER A 1 91 ? 2.772 11.735 -30.685 1.00 60.06 91 SER A CA 1
ATOM 677 C C . SER A 1 91 ? 2.953 13.257 -30.753 1.00 60.06 91 SER A C 1
A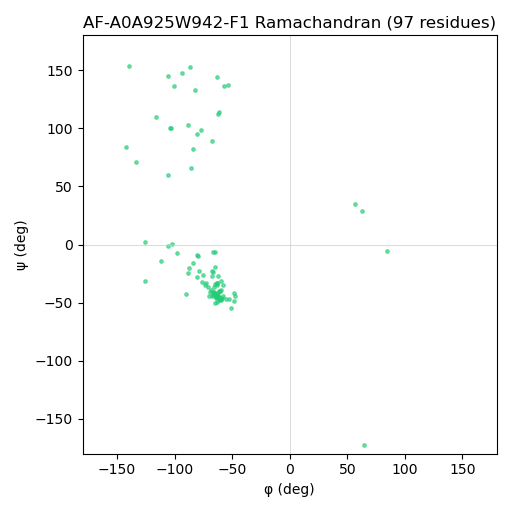TOM 679 O O . SER A 1 91 ? 2.257 13.892 -31.535 1.00 60.06 91 SER A O 1
ATOM 681 N N . GLU A 1 92 ? 3.863 13.851 -29.973 1.00 56.47 92 GLU A N 1
ATOM 682 C CA . GLU A 1 92 ? 4.067 15.310 -29.889 1.00 56.47 92 GLU A CA 1
ATOM 683 C C . GLU A 1 92 ? 5.569 15.679 -29.977 1.00 56.47 92 GLU A C 1
ATOM 685 O O . GLU A 1 92 ? 6.169 16.114 -28.990 1.00 56.47 92 GLU A O 1
ATOM 690 N N . PRO A 1 93 ? 6.225 15.554 -31.148 1.00 56.28 93 PRO A N 1
ATOM 691 C CA . PRO A 1 93 ? 7.663 15.825 -31.281 1.00 56.28 93 PRO A CA 1
ATOM 692 C C . PRO A 1 93 ? 8.056 17.307 -31.081 1.00 56.28 93 PRO A C 1
ATOM 694 O O . PRO A 1 93 ? 9.246 17.620 -31.052 1.00 56.28 93 PRO A O 1
ATOM 697 N N . HIS A 1 94 ? 7.093 18.231 -30.934 1.00 57.91 94 HIS A N 1
ATOM 698 C CA . HIS A 1 94 ? 7.348 19.675 -30.823 1.00 57.91 94 HIS A CA 1
ATOM 699 C C . HIS A 1 94 ? 6.753 20.389 -29.594 1.00 57.91 94 HIS A C 1
ATOM 701 O O . HIS A 1 94 ? 6.968 21.593 -29.452 1.00 57.91 94 HIS A O 1
ATOM 707 N N . ALA A 1 95 ? 6.076 19.691 -28.675 1.00 54.88 95 ALA A N 1
ATOM 708 C CA . ALA A 1 95 ? 5.423 20.339 -27.529 1.00 54.88 95 ALA A CA 1
ATOM 709 C C . ALA A 1 95 ? 6.359 20.695 -26.360 1.00 54.88 95 ALA A C 1
ATOM 711 O O . ALA A 1 95 ? 5.966 21.440 -25.465 1.00 54.88 95 ALA A O 1
ATOM 712 N N . ILE A 1 96 ? 7.614 20.231 -26.357 1.00 56.47 96 ILE A N 1
ATOM 713 C CA . ILE A 1 96 ? 8.588 20.612 -25.322 1.00 56.47 96 ILE A CA 1
ATOM 714 C C . ILE A 1 96 ? 9.264 21.933 -25.724 1.00 56.47 96 ILE A C 1
ATOM 716 O O . ILE A 1 96 ? 10.456 21.991 -26.016 1.00 56.47 96 ILE A O 1
ATOM 720 N N . ARG A 1 97 ? 8.491 23.022 -25.767 1.00 49.16 97 ARG A N 1
ATOM 721 C CA . ARG A 1 97 ? 9.036 24.370 -25.572 1.00 49.16 97 ARG A CA 1
ATOM 722 C C . ARG A 1 97 ? 8.673 24.796 -24.160 1.00 49.16 97 ARG A C 1
ATOM 724 O O . ARG A 1 97 ? 7.546 25.199 -23.900 1.00 49.16 97 ARG A O 1
ATOM 731 N N . CYS A 1 98 ? 9.639 24.673 -23.257 1.00 44.56 98 CYS A N 1
ATOM 732 C CA . CYS A 1 98 ? 9.582 25.307 -21.950 1.00 44.56 98 CYS A CA 1
ATOM 733 C C . CYS A 1 98 ? 9.536 26.831 -22.153 1.00 44.56 98 CYS A C 1
ATOM 735 O O . CYS A 1 98 ? 10.503 27.408 -22.653 1.00 44.56 98 CYS A O 1
ATOM 737 N N . THR A 1 99 ? 8.413 27.457 -21.810 1.00 51.50 99 THR A N 1
ATOM 738 C CA . THR A 1 99 ? 8.385 28.835 -21.296 1.00 51.50 99 THR A CA 1
ATOM 739 C C . THR A 1 99 ? 8.625 28.809 -19.801 1.00 51.50 99 THR A C 1
ATOM 741 O O . THR A 1 99 ? 8.035 27.905 -19.163 1.00 51.50 99 THR A O 1
#

Nearest PDB structures (foldseek):
  4bou-assembly1_A-2  TM=3.584E-01  e=9.413E+00  Homo sapiens
  6oar-assembly3_E  TM=2.363E-01  e=3.777E+00  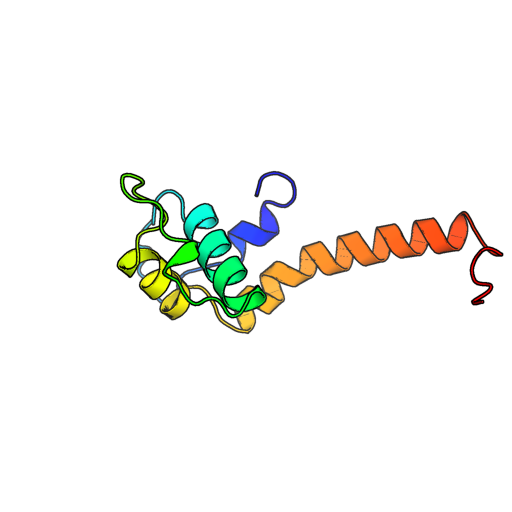Kupe virus

Foldseek 3Di:
DPVCVQLQVLQDFQDPPDPPDPPLVLLVVQLVVCVVVVPPLVVSADPPDPRRDNVNNVNSCVTGDDPRSVVSSCVVVVVVVVVVVVVVCVPCVDPPPDD

Sequence (99 aa):
MSWQPEFAAAFTPASSRQARLDDLAVSVGAAITAHARNVGFTPVITPGLAAPTRHRISHVDQNYLRPETYAAANAPLITAQAVSLSRLVVSEPHAIRCT

Radius of gyration: 17.4 Å; Cα contacts (8 Å, |Δi|>4): 82; chains: 1; bounding box: 28×46×47 Å

Solvent-accessible surface area (backbone atoms only — not comparable to full-atom values): 5851 Å² total; per-residue (Å²): 112,85,92,50,54,64,42,58,64,32,54,50,66,76,52,94,73,79,75,84,57,80,59,48,61,57,19,49,49,38,41,51,50,21,61,78,65,73,62,53,63,74,83,54,44,45,89,97,46,91,40,33,35,72,68,50,24,53,50,41,48,75,37,29,62,44,76,68,26,50,53,53,24,44,47,64,54,52,54,53,49,52,56,52,50,55,51,50,55,70,73,47,87,73,73,89,66,86,126

Mean predicted aligned error: 7.92 Å

pLDDT: mean 83.92, std 13.41, range [44.56, 96.38]

Secondary structure (DSSP, 8-state):
--S-HHHHHT---SSSS----TTHHHHHHHHHHHHHHT--SGGG--TT-SSS-HHHHHHHHHHT--HHHHHHHHHHHHHHHHHHHHHHHHH-TT-----